Protein AF-A0AAJ7UBY1-F1 (afdb_monomer)

Sequence (104 aa):
MDGGGIRGLVLARILDFLWRKNNRRSLAELFDWVAGTSTGGILAIAIVLGFQPPQIIGTYLQLKDKVFRGAKPHSTIKLKEAMKSVFKNVNLGSTTHPRYQHLN

InterPro domains:
  IPR002641 Patatin-like phospholipase domain [PF01734] (1-76)
  IPR002641 Patatin-like phospholipase domain [PS51635] (1-104)
  IPR016035 Acyl transferase/acyl hydrolase/lysophospholipase [SSF52151] (1-92)
  IPR047148 85/88 kDa calcium-independent phospholipase A2 [PTHR24139] (1-97)

Radius of gyration: 14.34 Å; Cα contacts (8 Å, |Δi|>4): 115; chains: 1; bounding box: 36×20×50 Å

Organism: Petromyzon marinus (NCBI:txid7757)

Solv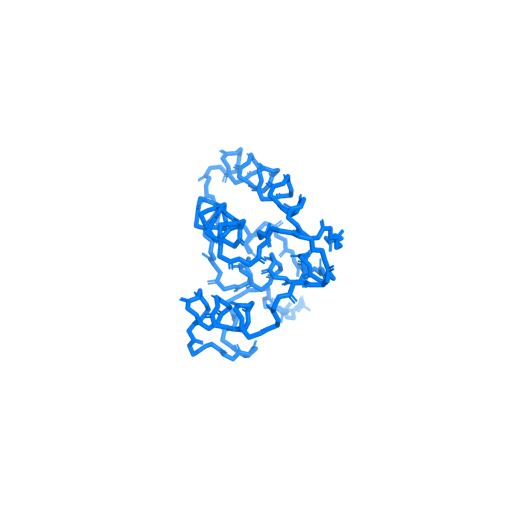ent-accessible surface area (backbone atoms only — not comparable to full-atom values): 6012 Å² total; per-residue (Å²): 76,68,58,56,61,78,55,40,49,57,56,35,50,52,48,35,52,53,28,60,74,52,79,61,48,59,64,31,78,75,37,84,71,80,57,40,40,68,39,14,28,57,51,32,53,39,28,25,64,65,52,50,41,71,58,53,41,51,51,48,55,51,41,44,72,69,29,66,56,80,70,84,82,61,56,63,65,51,43,52,52,50,49,43,71,73,59,58,96,66,58,87,84,65,48,79,34,58,71,88,68,81,84,125

Nearest PDB structures (foldseek):
  6o9x-assembly1_A  TM=6.102E-01  e=5.074E+00  Homo sapiens
  6hmk-assembly1_A  TM=6.205E-01  e=6.796E+00  Homo sapiens

pLDDT: mean 87.32, std 11.47, range [41.91, 97.62]

Structure (mmCIF, N/CA/C/O backbone):
data_AF-A0AAJ7UBY1-F1
#
_entry.id   AF-A0AAJ7UBY1-F1
#
loop_
_atom_site.group_PDB
_atom_site.id
_atom_site.type_symbol
_atom_site.label_atom_id
_atom_site.label_alt_id
_atom_site.label_comp_id
_atom_site.label_asym_id
_atom_site.label_entity_id
_atom_site.label_seq_id
_atom_site.pdbx_PDB_ins_code
_atom_site.Cartn_x
_atom_site.Cartn_y
_atom_site.Cartn_z
_atom_site.occupancy
_atom_site.B_iso_or_equiv
_atom_site.auth_seq_id
_atom_site.auth_comp_id
_atom_site.auth_asym_id
_atom_site.auth_atom_id
_atom_site.pdbx_PDB_model_num
ATOM 1 N N . MET A 1 1 ? -3.886 -10.719 0.331 1.00 93.38 1 MET A N 1
ATOM 2 C CA . MET A 1 1 ? -3.884 -10.002 -0.964 1.00 93.38 1 MET A CA 1
ATOM 3 C C . MET A 1 1 ? -2.744 -10.509 -1.822 1.00 93.38 1 MET A C 1
ATOM 5 O O . MET A 1 1 ? -1.594 -10.465 -1.391 1.00 93.38 1 MET A O 1
ATOM 9 N N . ASP A 1 2 ? -3.051 -10.960 -3.031 1.00 91.81 2 ASP A N 1
ATOM 10 C CA . ASP A 1 2 ? -2.074 -11.662 -3.862 1.00 91.81 2 ASP A CA 1
ATOM 11 C C . ASP A 1 2 ? -1.164 -10.727 -4.664 1.00 91.81 2 ASP A C 1
ATOM 13 O O . ASP A 1 2 ? -1.416 -9.528 -4.835 1.00 91.81 2 ASP A O 1
ATOM 17 N N . GLY A 1 3 ? -0.075 -11.303 -5.171 1.00 89.69 3 GLY A N 1
ATOM 18 C CA . GLY A 1 3 ? 0.815 -10.644 -6.117 1.00 89.69 3 GLY A CA 1
ATOM 19 C C . GLY A 1 3 ? 0.196 -10.534 -7.513 1.00 89.69 3 GLY A C 1
ATOM 20 O O . GLY A 1 3 ? -0.689 -11.293 -7.895 1.00 89.69 3 GLY A O 1
ATOM 21 N N . GLY A 1 4 ? 0.686 -9.592 -8.322 1.00 87.38 4 GLY A N 1
ATOM 22 C CA . GLY A 1 4 ? 0.157 -9.432 -9.683 1.00 87.38 4 GLY A CA 1
ATOM 23 C C . GLY A 1 4 ? 0.815 -8.365 -10.553 1.00 87.38 4 GLY A C 1
ATOM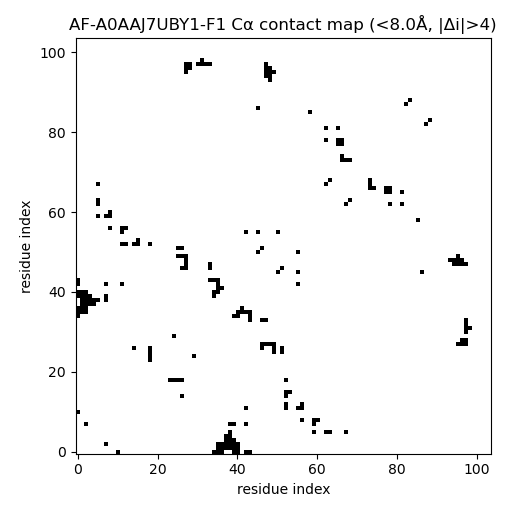 24 O O . GLY A 1 4 ? 0.309 -8.083 -11.642 1.00 87.38 4 GLY A O 1
ATOM 25 N N . GLY A 1 5 ? 1.911 -7.749 -10.098 1.00 87.12 5 GLY 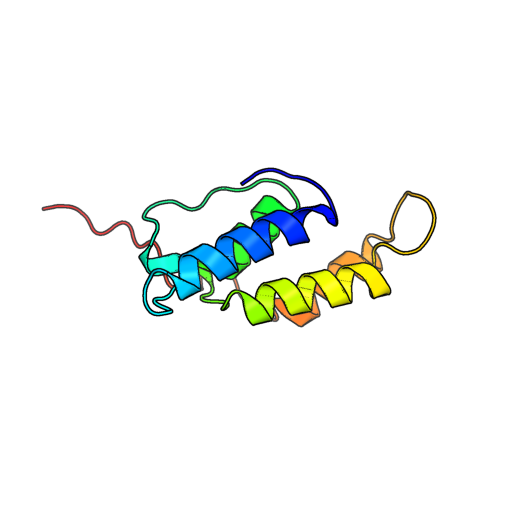A N 1
ATOM 26 C CA . GLY A 1 5 ? 2.519 -6.598 -10.766 1.00 87.12 5 GLY A CA 1
ATOM 27 C C . GLY A 1 5 ? 1.535 -5.431 -10.842 1.00 87.12 5 GLY A C 1
ATOM 28 O O . GLY A 1 5 ? 0.889 -5.092 -9.847 1.00 87.12 5 GLY A O 1
ATOM 29 N N . ILE A 1 6 ? 1.374 -4.860 -12.038 1.00 89.50 6 ILE A N 1
ATOM 30 C CA . ILE A 1 6 ? 0.454 -3.742 -12.291 1.00 89.50 6 ILE A CA 1
ATOM 31 C C . ILE A 1 6 ? -1.025 -4.094 -12.058 1.00 89.50 6 ILE A C 1
ATOM 33 O O . ILE A 1 6 ? -1.828 -3.209 -11.768 1.00 89.50 6 ILE A O 1
ATOM 37 N N . ARG A 1 7 ? -1.393 -5.386 -12.091 1.00 90.06 7 ARG A N 1
ATOM 38 C CA . ARG A 1 7 ? -2.769 -5.840 -11.808 1.00 90.06 7 ARG A CA 1
ATOM 39 C C . ARG A 1 7 ? -3.223 -5.543 -10.376 1.00 90.06 7 ARG A C 1
ATOM 41 O O . ARG A 1 7 ? -4.418 -5.588 -10.110 1.00 90.06 7 ARG A O 1
ATOM 48 N N . GLY A 1 8 ? -2.313 -5.132 -9.487 1.00 91.50 8 GLY A N 1
ATOM 49 C CA . GLY A 1 8 ? -2.664 -4.539 -8.192 1.00 91.50 8 GLY A CA 1
ATOM 50 C C . GLY A 1 8 ? -3.633 -3.367 -8.275 1.00 91.50 8 GLY A C 1
ATOM 51 O O . GLY A 1 8 ? -4.367 -3.129 -7.323 1.00 91.50 8 GLY A O 1
ATOM 52 N N . LEU A 1 9 ? -3.705 -2.683 -9.421 1.00 94.31 9 LEU A N 1
ATOM 53 C CA . LEU A 1 9 ? -4.700 -1.643 -9.662 1.00 94.31 9 LEU A CA 1
ATOM 54 C C . LEU A 1 9 ? -6.142 -2.168 -9.541 1.00 94.31 9 LEU A C 1
ATOM 56 O O . LEU A 1 9 ? -7.012 -1.437 -9.077 1.00 94.31 9 LEU A O 1
ATOM 60 N N . VAL A 1 10 ? -6.396 -3.431 -9.902 1.00 94.88 10 VAL A N 1
ATOM 61 C CA . VAL A 1 10 ? -7.711 -4.068 -9.725 1.00 94.88 10 VAL A CA 1
ATOM 62 C C 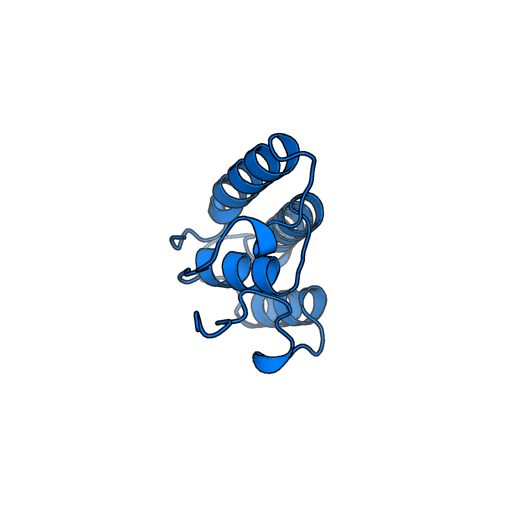. VAL A 1 10 ? -8.032 -4.209 -8.238 1.00 94.88 10 VAL A C 1
ATOM 64 O O . VAL A 1 10 ? -9.095 -3.775 -7.800 1.00 94.88 10 VAL A O 1
ATOM 67 N N . LEU A 1 11 ? -7.086 -4.720 -7.441 1.00 94.56 11 LEU A N 1
ATOM 68 C CA . LEU A 1 11 ? -7.235 -4.803 -5.984 1.00 94.56 11 LEU A CA 1
ATOM 69 C C . LEU A 1 11 ? -7.444 -3.415 -5.361 1.00 94.56 11 LEU A C 1
ATOM 71 O O . LEU A 1 11 ? -8.338 -3.244 -4.538 1.00 94.56 11 LEU A O 1
ATOM 75 N N . ALA A 1 12 ? -6.699 -2.399 -5.804 1.00 95.75 12 ALA A N 1
ATOM 76 C CA . ALA A 1 12 ? -6.869 -1.022 -5.340 1.00 95.75 12 ALA A CA 1
ATOM 77 C C . ALA A 1 12 ? -8.277 -0.465 -5.634 1.00 95.75 12 ALA A C 1
ATOM 79 O O . ALA A 1 12 ? -8.832 0.271 -4.821 1.00 95.75 12 ALA A O 1
ATOM 80 N N . ARG A 1 13 ? -8.888 -0.838 -6.768 1.00 96.94 13 ARG A N 1
ATOM 81 C CA . ARG A 1 13 ? -10.271 -0.460 -7.107 1.00 96.94 13 ARG A CA 1
ATOM 82 C C . ARG A 1 13 ? -11.310 -1.184 -6.259 1.00 96.94 13 ARG A C 1
ATOM 84 O O . ARG A 1 13 ? -12.291 -0.561 -5.865 1.00 96.94 13 ARG A O 1
ATOM 91 N N . ILE A 1 14 ? -11.084 -2.457 -5.941 1.00 96.00 14 ILE A N 1
ATOM 92 C CA . ILE A 1 14 ? -11.938 -3.202 -5.005 1.00 96.00 14 ILE A CA 1
ATOM 93 C C . ILE A 1 14 ? -11.890 -2.543 -3.619 1.00 96.00 14 ILE A C 1
ATOM 95 O O . ILE A 1 14 ? -12.932 -2.300 -3.015 1.00 96.00 14 ILE A O 1
ATOM 99 N N . LEU A 1 15 ? -10.698 -2.170 -3.147 1.00 95.81 15 LEU A N 1
ATOM 100 C CA . LEU A 1 15 ? -10.529 -1.448 -1.884 1.00 95.81 15 LEU A CA 1
ATOM 101 C C . LEU A 1 15 ? -11.212 -0.068 -1.899 1.00 95.81 15 LEU A C 1
ATOM 103 O O . LEU A 1 15 ? -11.844 0.295 -0.913 1.00 95.81 15 LEU A O 1
ATOM 107 N N . ASP A 1 16 ? -11.152 0.681 -3.007 1.00 97.56 16 ASP A N 1
ATOM 108 C CA . ASP A 1 16 ? -11.889 1.951 -3.168 1.00 97.56 16 ASP A CA 1
ATOM 109 C C . ASP A 1 16 ? -13.405 1.751 -3.091 1.00 97.56 16 ASP A C 1
ATOM 111 O O . ASP A 1 16 ? -14.107 2.518 -2.429 1.00 97.56 16 ASP A O 1
ATOM 115 N N . PHE A 1 17 ? -13.921 0.689 -3.710 1.00 97.50 17 PHE A N 1
ATOM 116 C CA . PHE A 1 17 ? -15.333 0.340 -3.602 1.00 97.50 17 PHE A CA 1
ATOM 117 C C . PHE A 1 17 ? -15.735 0.030 -2.152 1.00 97.50 17 PHE A C 1
ATOM 119 O O . PHE A 1 17 ? -16.700 0.613 -1.654 1.00 97.50 17 PHE A O 1
ATOM 126 N N . LEU A 1 18 ? -14.978 -0.826 -1.454 1.00 95.81 18 LEU A N 1
ATOM 127 C CA . LEU A 1 18 ? -15.237 -1.174 -0.051 1.00 95.81 18 LEU A CA 1
ATOM 128 C C . LEU A 1 18 ? -15.166 0.051 0.863 1.00 95.81 18 LEU A C 1
ATOM 130 O O . LEU A 1 18 ? -16.051 0.257 1.692 1.00 95.81 18 LEU A O 1
ATOM 134 N N . TRP A 1 19 ? -14.155 0.896 0.674 1.00 96.25 19 TRP A N 1
ATOM 135 C CA . TRP A 1 19 ? -13.990 2.148 1.404 1.00 96.25 19 TRP A CA 1
ATOM 136 C C . TRP A 1 19 ? -15.208 3.062 1.244 1.00 96.25 19 TRP A C 1
ATOM 138 O O . TRP A 1 19 ? -15.773 3.531 2.230 1.00 96.25 19 TRP A O 1
ATOM 148 N N . ARG A 1 20 ? -15.681 3.264 0.007 1.00 96.94 20 ARG A N 1
ATOM 149 C CA . ARG A 1 20 ? -16.875 4.079 -0.277 1.00 96.94 20 ARG A CA 1
ATOM 150 C C . ARG A 1 20 ? -18.145 3.489 0.325 1.00 96.94 20 ARG A C 1
ATOM 152 O O . ARG A 1 20 ? -18.980 4.251 0.801 1.00 96.94 20 ARG A O 1
ATOM 159 N N . LYS A 1 21 ? -18.294 2.161 0.312 1.00 97.62 21 LYS A N 1
ATOM 160 C CA . LYS A 1 21 ? -19.445 1.468 0.913 1.00 97.62 21 LYS A CA 1
ATOM 161 C C . LYS A 1 21 ? -19.463 1.543 2.440 1.00 97.62 21 LYS A C 1
ATOM 163 O O . LYS A 1 21 ? -20.542 1.530 3.014 1.00 97.62 21 LYS A O 1
ATOM 168 N N . ASN A 1 22 ? -18.305 1.694 3.079 1.00 95.69 22 ASN A N 1
ATOM 169 C CA . ASN A 1 22 ? -18.167 1.803 4.534 1.00 95.69 22 ASN A CA 1
ATOM 170 C C . ASN A 1 22 ? -17.987 3.257 4.999 1.00 95.69 22 ASN A C 1
ATOM 172 O O . ASN A 1 22 ? -17.160 3.546 5.862 1.00 95.69 22 ASN A O 1
ATOM 176 N N . ASN A 1 23 ? -18.728 4.194 4.398 1.00 96.38 23 ASN A N 1
ATOM 177 C CA . ASN A 1 23 ? -18.711 5.618 4.763 1.00 96.38 23 ASN A CA 1
ATOM 178 C C . ASN A 1 23 ? -17.310 6.249 4.782 1.00 96.38 23 ASN A C 1
ATOM 180 O O . ASN A 1 23 ? -17.062 7.197 5.521 1.00 96.38 23 ASN A O 1
ATOM 184 N N . ARG A 1 24 ? -16.390 5.737 3.955 1.00 94.38 24 ARG A N 1
ATOM 185 C CA . ARG A 1 24 ? -14.996 6.190 3.875 1.00 94.38 24 ARG A CA 1
ATOM 186 C C . ARG A 1 24 ? -14.207 6.041 5.184 1.00 94.38 24 ARG A C 1
ATOM 188 O O . ARG A 1 24 ? -13.194 6.721 5.358 1.00 94.38 24 ARG A O 1
ATOM 195 N N . ARG A 1 25 ? -14.615 5.126 6.071 1.00 92.31 25 ARG A N 1
ATOM 196 C CA . ARG A 1 25 ? -13.817 4.718 7.237 1.00 92.31 25 ARG A CA 1
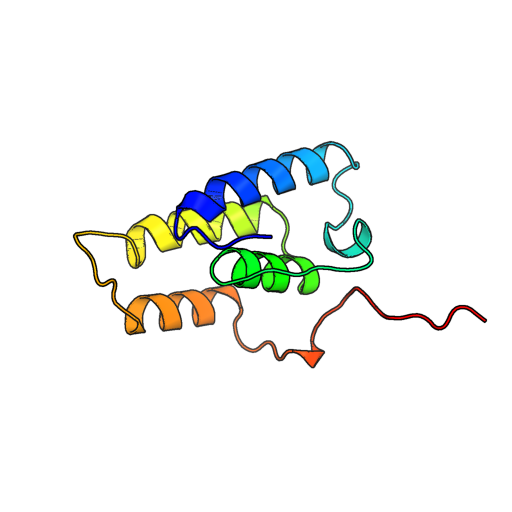ATOM 197 C C . ARG A 1 25 ? -12.452 4.180 6.790 1.00 92.31 25 ARG A C 1
ATOM 199 O O . ARG A 1 25 ? -12.366 3.568 5.728 1.00 92.31 25 ARG A O 1
ATOM 206 N N . SER A 1 26 ? -11.393 4.409 7.570 1.00 91.56 26 SER A N 1
ATOM 207 C CA . SER A 1 26 ? -10.047 3.915 7.250 1.00 91.56 26 SER A CA 1
ATOM 208 C C . SER A 1 26 ? -10.069 2.418 6.936 1.00 91.56 26 SER A C 1
ATOM 210 O O . SER A 1 26 ? -10.634 1.638 7.696 1.00 91.56 26 SER A O 1
ATOM 212 N N . LEU A 1 27 ? -9.423 1.998 5.840 1.00 92.69 27 LEU A N 1
ATOM 213 C CA . LEU A 1 27 ? -9.312 0.572 5.504 1.00 92.69 27 LEU A CA 1
ATOM 214 C C . LEU A 1 27 ? -8.650 -0.226 6.635 1.00 92.69 27 LEU A C 1
ATOM 216 O O . LEU A 1 27 ? -8.996 -1.381 6.841 1.00 92.69 27 LEU A O 1
ATOM 220 N N . ALA A 1 28 ? -7.733 0.394 7.380 1.00 90.62 28 ALA A N 1
ATOM 221 C CA . ALA A 1 28 ? -7.043 -0.244 8.496 1.00 90.62 28 ALA A CA 1
ATOM 222 C C . ALA A 1 28 ? -7.959 -0.523 9.703 1.00 90.62 28 ALA A C 1
ATOM 224 O O . ALA A 1 28 ? -7.610 -1.330 10.552 1.00 90.62 28 ALA A O 1
ATOM 225 N N . GLU A 1 29 ? -9.122 0.131 9.774 1.00 89.75 29 GLU A N 1
ATOM 226 C CA . GLU A 1 29 ? -10.151 -0.094 10.800 1.00 89.75 29 GLU A CA 1
ATOM 227 C C . GLU A 1 29 ? -11.214 -1.107 10.345 1.00 89.75 29 GLU A C 1
ATOM 229 O O . GLU A 1 29 ? -12.109 -1.446 11.113 1.00 89.75 29 GLU A O 1
ATOM 234 N N . LEU A 1 30 ? -11.163 -1.555 9.084 1.00 89.69 30 LEU A N 1
ATOM 235 C CA . LEU A 1 30 ? -12.090 -2.554 8.542 1.00 89.69 30 LEU A CA 1
ATOM 236 C C . LEU A 1 30 ? -11.560 -3.986 8.668 1.00 89.69 30 LEU A C 1
ATOM 238 O O . LEU A 1 30 ? -12.320 -4.926 8.451 1.00 89.69 30 LEU A O 1
ATOM 242 N N . PHE A 1 31 ? -10.269 -4.156 8.964 1.00 87.94 31 PHE A N 1
ATOM 243 C CA . PHE A 1 31 ? -9.608 -5.455 8.988 1.00 87.94 31 PHE A CA 1
ATOM 244 C C . PHE A 1 31 ? -8.714 -5.591 10.219 1.00 87.94 31 PHE A C 1
ATOM 246 O O . PHE A 1 31 ? -7.784 -4.807 10.400 1.00 87.94 31 PHE A O 1
ATOM 253 N N . ASP A 1 32 ? -8.929 -6.650 10.997 1.00 87.69 32 ASP A N 1
ATOM 254 C CA . ASP A 1 32 ? -8.051 -7.013 12.117 1.00 87.69 32 ASP A CA 1
ATOM 255 C C . ASP A 1 32 ? -6.698 -7.559 11.645 1.00 87.69 32 ASP A C 1
ATOM 257 O O . ASP A 1 32 ? -5.701 -7.483 12.357 1.00 87.69 32 ASP A O 1
ATOM 261 N N . TRP A 1 33 ? -6.651 -8.111 10.429 1.00 89.19 33 TRP A N 1
ATOM 262 C CA . TRP A 1 33 ? -5.447 -8.679 9.830 1.00 89.19 33 TRP A CA 1
ATOM 263 C C . TRP A 1 33 ? -5.331 -8.264 8.370 1.00 89.19 33 TRP A C 1
ATOM 265 O O . TRP A 1 33 ? -6.262 -8.424 7.579 1.00 89.19 33 TRP A O 1
ATOM 275 N N . VAL A 1 34 ? -4.149 -7.781 7.991 1.00 91.25 34 VAL A N 1
ATOM 276 C CA . VAL A 1 34 ? -3.834 -7.420 6.608 1.00 91.25 34 VAL A CA 1
ATOM 277 C C . VAL A 1 34 ? -2.581 -8.170 6.181 1.00 91.25 34 VAL A C 1
ATOM 279 O O . VAL A 1 34 ? -1.491 -7.929 6.688 1.00 91.25 34 VAL A O 1
ATOM 282 N N . ALA A 1 35 ? -2.735 -9.074 5.217 1.00 92.75 35 ALA A N 1
ATOM 283 C CA . ALA A 1 35 ? -1.634 -9.846 4.654 1.00 92.75 35 ALA A CA 1
ATOM 284 C C . ALA A 1 35 ? -1.545 -9.640 3.141 1.00 92.75 35 ALA A C 1
ATOM 286 O O . ALA A 1 35 ? -2.565 -9.569 2.441 1.00 92.75 35 ALA A O 1
ATOM 287 N N . GLY A 1 36 ? -0.327 -9.606 2.603 1.00 94.69 36 GLY A N 1
ATOM 288 C CA . GLY A 1 36 ? -0.150 -9.624 1.160 1.00 94.69 36 GLY A CA 1
ATOM 289 C C . GLY A 1 36 ? 1.267 -9.890 0.673 1.00 94.69 36 GLY A C 1
ATOM 290 O O . GLY A 1 36 ? 2.245 -9.660 1.379 1.00 94.69 36 GLY A O 1
ATOM 291 N N . THR A 1 37 ? 1.360 -10.356 -0.572 1.00 95.38 37 THR A N 1
ATOM 292 C CA . THR A 1 37 ? 2.617 -10.775 -1.208 1.00 95.38 37 THR A CA 1
ATOM 293 C C . THR A 1 37 ? 2.894 -9.934 -2.450 1.00 95.38 37 THR A C 1
ATOM 295 O O . THR A 1 37 ? 1.994 -9.674 -3.249 1.00 95.38 37 THR A O 1
ATOM 298 N N . SER A 1 38 ? 4.148 -9.507 -2.651 1.00 92.19 38 SER A N 1
ATOM 299 C CA . SER A 1 38 ? 4.552 -8.659 -3.787 1.00 92.19 38 SER A CA 1
ATOM 300 C C . SER A 1 38 ? 3.695 -7.380 -3.867 1.00 92.19 38 SER A C 1
ATOM 302 O O . SER A 1 38 ? 3.635 -6.621 -2.905 1.00 92.19 38 SER A O 1
ATOM 304 N N . THR A 1 39 ? 2.988 -7.148 -4.975 1.00 92.88 39 THR A N 1
ATOM 305 C CA . THR A 1 39 ? 1.962 -6.107 -5.132 1.00 92.88 39 THR A CA 1
ATOM 306 C C . THR A 1 39 ? 0.976 -6.057 -3.959 1.00 92.88 39 THR A C 1
ATOM 308 O O . THR A 1 39 ? 0.683 -4.975 -3.459 1.00 92.88 39 THR A O 1
ATOM 311 N N . GLY A 1 40 ? 0.497 -7.207 -3.482 1.00 94.50 40 GLY A N 1
ATOM 312 C CA . GLY A 1 40 ? -0.370 -7.274 -2.310 1.00 94.50 40 GLY A CA 1
ATOM 313 C C . GLY A 1 40 ? 0.325 -6.816 -1.027 1.00 94.50 40 GLY A C 1
ATOM 314 O O . GLY A 1 40 ? -0.325 -6.249 -0.161 1.00 94.50 40 GLY A O 1
ATOM 315 N N . GLY A 1 41 ? 1.644 -6.992 -0.918 1.00 94.06 41 GLY A N 1
ATOM 316 C CA . GLY A 1 41 ? 2.440 -6.479 0.201 1.00 94.06 41 GLY A CA 1
ATOM 317 C C . GLY A 1 41 ? 2.546 -4.953 0.187 1.00 94.06 41 GLY A C 1
ATOM 318 O O . GLY A 1 41 ? 2.385 -4.317 1.222 1.00 94.06 41 GLY A O 1
ATOM 319 N N . ILE A 1 42 ? 2.717 -4.348 -0.995 1.00 92.69 42 ILE A N 1
ATOM 320 C CA . ILE A 1 42 ? 2.690 -2.881 -1.161 1.00 92.69 42 ILE A CA 1
ATOM 321 C C . ILE A 1 42 ? 1.332 -2.321 -0.716 1.00 92.69 42 ILE A C 1
ATOM 323 O O . ILE A 1 42 ? 1.281 -1.337 0.020 1.00 92.69 42 ILE A O 1
ATOM 327 N N . LEU A 1 43 ? 0.235 -2.966 -1.127 1.00 94.19 43 LEU A N 1
ATOM 328 C CA . LEU A 1 43 ? -1.116 -2.600 -0.695 1.00 94.19 43 LEU A CA 1
ATOM 329 C C . LEU A 1 43 ? -1.303 -2.776 0.813 1.00 94.19 43 LEU A C 1
ATOM 331 O O . LEU A 1 43 ? -1.871 -1.897 1.452 1.00 94.19 43 LEU A O 1
ATOM 335 N N . ALA A 1 44 ? -0.812 -3.881 1.379 1.00 93.50 44 ALA A N 1
ATOM 336 C CA . ALA A 1 44 ? -0.912 -4.146 2.809 1.00 93.50 44 ALA A CA 1
ATOM 337 C C . ALA A 1 44 ? -0.224 -3.042 3.618 1.00 93.50 44 ALA A C 1
ATOM 339 O O . ALA A 1 44 ? -0.847 -2.473 4.510 1.00 93.50 44 ALA A O 1
ATOM 340 N N . ILE A 1 45 ? 1.004 -2.673 3.236 1.00 92.06 45 ILE A N 1
ATOM 341 C CA . ILE A 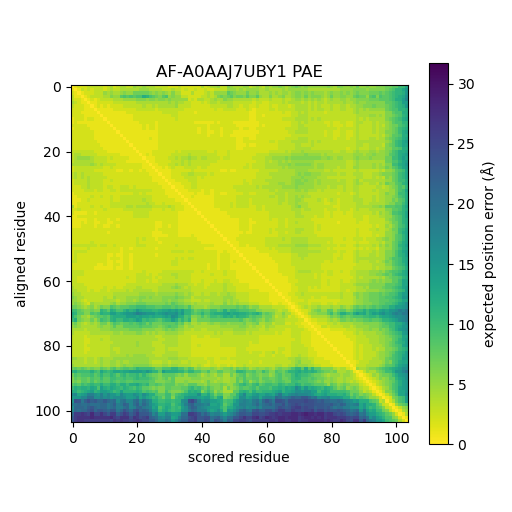1 45 ? 1.761 -1.576 3.854 1.00 92.06 45 ILE A CA 1
ATOM 342 C C . ILE A 1 45 ? 1.004 -0.248 3.728 1.00 92.06 45 ILE A C 1
ATOM 344 O O . ILE A 1 45 ? 0.878 0.485 4.705 1.00 92.06 45 ILE A O 1
ATOM 348 N N . ALA A 1 46 ? 0.459 0.062 2.549 1.00 92.38 46 ALA A N 1
ATOM 349 C CA . ALA A 1 46 ? -0.311 1.288 2.357 1.00 92.38 46 ALA A CA 1
ATOM 350 C C . ALA A 1 46 ? -1.542 1.349 3.282 1.00 92.38 46 ALA A C 1
ATOM 352 O O . ALA A 1 46 ? -1.791 2.387 3.893 1.00 92.38 46 ALA A O 1
ATOM 353 N N . ILE A 1 47 ? -2.268 0.237 3.438 1.00 92.50 47 ILE A N 1
ATOM 354 C CA . ILE A 1 47 ? -3.431 0.152 4.332 1.00 92.50 47 ILE A CA 1
ATOM 355 C C . ILE A 1 47 ? -3.023 0.415 5.785 1.00 92.50 47 ILE A C 1
ATOM 357 O O . ILE A 1 47 ? -3.602 1.296 6.411 1.00 92.50 47 ILE A O 1
ATOM 361 N N . VAL A 1 48 ? -2.014 -0.284 6.318 1.00 90.50 48 VAL A N 1
ATOM 362 C CA . VAL A 1 48 ? -1.608 -0.149 7.738 1.00 90.50 48 VAL A CA 1
ATOM 363 C C . VAL A 1 48 ? -1.003 1.223 8.077 1.00 90.50 48 VAL A C 1
ATOM 365 O O . VAL A 1 48 ? -1.020 1.661 9.232 1.00 90.50 48 VAL A O 1
ATOM 368 N N . LEU A 1 49 ? -0.502 1.935 7.062 1.00 89.50 49 LEU A N 1
ATOM 369 C CA . LEU A 1 49 ? -0.058 3.330 7.156 1.00 89.50 49 LEU A CA 1
ATOM 370 C C . LEU A 1 49 ? -1.201 4.347 6.977 1.00 89.50 49 LEU A C 1
ATOM 372 O O . LEU A 1 49 ? -0.953 5.549 7.008 1.00 89.50 49 LEU A O 1
ATOM 376 N N . GLY A 1 50 ? -2.441 3.891 6.784 1.00 90.19 50 GLY A N 1
ATOM 377 C CA . GLY A 1 50 ? -3.622 4.750 6.689 1.00 90.19 50 GLY A CA 1
ATOM 378 C C . GLY A 1 50 ? -3.810 5.433 5.334 1.00 90.19 50 GLY A C 1
ATOM 379 O O . GLY A 1 50 ? -4.518 6.436 5.251 1.00 90.19 50 GLY A O 1
ATOM 380 N N . PHE A 1 51 ? -3.200 4.922 4.259 1.00 92.50 51 PHE A N 1
ATOM 381 C CA . PHE A 1 51 ? -3.419 5.474 2.923 1.00 92.50 51 PHE A CA 1
ATOM 382 C C . PHE A 1 51 ? -4.870 5.252 2.493 1.00 92.50 51 PHE A C 1
ATOM 384 O O . PHE A 1 51 ? -5.413 4.148 2.570 1.00 92.50 51 PHE A O 1
ATOM 391 N N . GLN A 1 52 ? -5.482 6.300 1.954 1.00 94.38 52 GLN A N 1
ATOM 392 C CA . GLN A 1 52 ? -6.797 6.214 1.342 1.00 94.38 52 GLN A CA 1
ATOM 393 C C . GLN A 1 52 ? -6.706 5.556 -0.046 1.00 94.38 52 GLN A C 1
ATOM 395 O O . GLN A 1 52 ? -5.730 5.772 -0.774 1.00 94.38 52 GLN A O 1
ATOM 400 N N . PRO A 1 53 ? -7.741 4.816 -0.485 1.00 95.50 53 PRO A N 1
ATOM 401 C CA . PRO A 1 53 ? -7.729 4.151 -1.787 1.00 95.50 53 PRO A CA 1
ATOM 402 C C . PRO A 1 53 ? -7.390 5.052 -2.988 1.00 95.50 53 PRO A C 1
ATOM 404 O O . PRO A 1 53 ? -6.637 4.602 -3.852 1.00 95.50 53 PRO A O 1
ATOM 407 N N . PRO A 1 54 ? -7.845 6.322 -3.073 1.00 94.81 54 PRO A N 1
ATOM 408 C CA . PRO A 1 54 ? -7.433 7.213 -4.158 1.00 94.81 54 PRO A CA 1
ATOM 409 C C . PRO A 1 54 ? -5.917 7.450 -4.214 1.00 94.81 54 PRO A C 1
ATOM 411 O O . PRO A 1 54 ? -5.348 7.502 -5.305 1.00 94.81 54 PRO A O 1
ATOM 414 N N . GLN A 1 55 ? -5.249 7.536 -3.058 1.00 93.88 55 GLN A N 1
ATOM 415 C CA . GLN A 1 55 ? -3.792 7.678 -2.978 1.00 93.88 55 GLN A CA 1
ATOM 416 C C . GLN A 1 55 ? -3.105 6.405 -3.483 1.00 93.88 55 GLN A C 1
ATOM 418 O O . GLN A 1 55 ? -2.191 6.483 -4.301 1.00 93.88 55 GLN A O 1
ATOM 423 N N . ILE A 1 56 ? -3.607 5.236 -3.076 1.00 94.19 56 ILE A N 1
ATOM 424 C CA . ILE A 1 56 ? -3.115 3.928 -3.528 1.00 94.19 56 ILE A CA 1
ATOM 425 C C . ILE A 1 56 ? -3.244 3.790 -5.053 1.00 94.19 56 ILE A C 1
ATOM 427 O O . ILE A 1 56 ? -2.290 3.413 -5.735 1.00 94.19 56 ILE A O 1
ATOM 431 N N . ILE A 1 57 ? -4.410 4.129 -5.609 1.00 95.31 57 ILE A N 1
ATOM 432 C CA . ILE A 1 57 ? -4.655 4.116 -7.058 1.00 95.31 57 ILE A CA 1
ATOM 433 C C . ILE A 1 57 ? -3.674 5.053 -7.771 1.00 95.31 57 ILE A C 1
ATOM 435 O O . ILE A 1 57 ? -3.047 4.647 -8.752 1.00 95.31 57 ILE A O 1
ATOM 439 N N . GLY A 1 58 ? -3.498 6.277 -7.262 1.00 92.56 58 GLY A N 1
ATOM 440 C CA . GLY A 1 58 ? -2.542 7.248 -7.795 1.00 92.56 58 GLY A CA 1
ATOM 441 C C . GLY A 1 58 ? -1.112 6.707 -7.827 1.00 92.56 58 GLY A C 1
ATOM 442 O O . GLY A 1 58 ? -0.439 6.805 -8.854 1.00 92.56 58 GLY A O 1
ATOM 443 N N . THR A 1 59 ? -0.671 6.047 -6.754 1.00 89.56 59 THR A N 1
ATOM 444 C CA . THR A 1 59 ? 0.629 5.369 -6.702 1.00 89.56 59 THR A CA 1
ATOM 445 C C . THR A 1 59 ? 0.772 4.314 -7.799 1.00 89.56 59 THR A C 1
ATOM 447 O O . THR A 1 59 ? 1.782 4.303 -8.502 1.00 89.56 59 THR A O 1
ATOM 450 N N . TYR A 1 60 ? -0.227 3.451 -8.009 1.00 91.88 60 TYR A N 1
ATOM 451 C CA . TYR A 1 60 ? -0.158 2.427 -9.061 1.00 91.88 60 TYR A CA 1
ATOM 452 C C . TYR A 1 60 ? -0.131 3.011 -10.473 1.00 91.88 60 TYR A C 1
ATOM 454 O O . TYR A 1 60 ? 0.578 2.482 -11.332 1.00 91.88 60 TYR A O 1
ATOM 462 N N . LEU A 1 61 ? -0.848 4.109 -10.719 1.00 91.25 61 LEU A N 1
ATOM 463 C CA . LEU A 1 61 ? -0.781 4.817 -11.998 1.00 91.25 61 LEU A CA 1
ATOM 464 C C . LEU A 1 61 ? 0.619 5.399 -12.234 1.00 91.25 61 LEU A C 1
ATOM 466 O O . LEU A 1 61 ? 1.188 5.203 -13.304 1.00 91.25 61 LEU A O 1
ATOM 470 N N . GLN A 1 62 ? 1.237 6.003 -11.216 1.00 88.31 62 GLN A N 1
ATOM 471 C CA . GLN A 1 62 ? 2.620 6.481 -11.322 1.00 88.31 62 GLN A CA 1
ATOM 472 C C . GLN A 1 62 ? 3.619 5.336 -11.547 1.00 88.31 62 GLN A C 1
ATOM 474 O O . GLN A 1 62 ? 4.543 5.474 -12.349 1.00 88.31 62 GLN A O 1
ATOM 479 N N . LEU A 1 63 ? 3.438 4.193 -10.879 1.00 88.69 63 LEU A N 1
ATOM 480 C CA . LEU A 1 63 ? 4.269 3.003 -11.083 1.00 88.69 63 LEU A CA 1
ATOM 481 C C . LEU A 1 63 ? 4.116 2.432 -12.496 1.00 88.69 63 LEU A C 1
ATOM 483 O O . LEU A 1 63 ? 5.114 2.012 -13.083 1.00 88.69 63 LEU A O 1
ATOM 487 N N . LYS A 1 64 ? 2.902 2.447 -13.066 1.00 89.19 64 LYS A N 1
ATOM 488 C CA . LYS A 1 64 ? 2.658 2.066 -14.467 1.00 89.19 64 LYS A CA 1
ATOM 489 C C . LYS A 1 64 ? 3.589 2.834 -15.400 1.00 89.19 64 LYS A C 1
ATOM 491 O O . LYS A 1 64 ? 4.253 2.243 -16.244 1.00 89.19 64 LYS A O 1
ATOM 496 N N . ASP A 1 65 ? 3.651 4.147 -15.207 1.00 88.56 65 ASP A N 1
ATOM 497 C CA . ASP A 1 65 ? 4.380 5.051 -16.087 1.00 88.56 65 ASP A CA 1
ATOM 498 C C . ASP A 1 65 ? 5.885 5.101 -15.812 1.00 88.56 65 ASP A C 1
ATOM 500 O O . ASP A 1 65 ? 6.672 5.292 -16.735 1.00 88.56 65 ASP A O 1
ATOM 504 N N . LYS A 1 66 ? 6.316 4.912 -14.563 1.00 86.81 66 LYS A N 1
ATOM 505 C CA . LYS A 1 66 ? 7.736 5.019 -14.194 1.00 86.81 66 LYS A CA 1
ATOM 506 C C . LYS A 1 66 ? 8.468 3.679 -14.192 1.00 86.81 66 LYS A C 1
ATOM 508 O O . LYS A 1 66 ? 9.649 3.635 -14.527 1.00 86.81 66 LYS A O 1
ATOM 513 N N . VAL A 1 67 ? 7.791 2.595 -13.816 1.00 88.44 67 VAL A N 1
ATOM 514 C CA . VAL A 1 67 ? 8.414 1.287 -13.544 1.00 88.44 67 VAL A CA 1
ATOM 515 C C . VAL A 1 67 ? 8.003 0.243 -14.576 1.00 88.44 67 VAL A C 1
ATOM 517 O O . VAL A 1 67 ? 8.861 -0.455 -15.110 1.00 88.44 67 VAL A O 1
ATOM 520 N N . PHE A 1 68 ? 6.713 0.152 -14.897 1.00 86.00 68 PHE A N 1
ATOM 521 C CA . PHE A 1 68 ? 6.168 -0.909 -15.752 1.00 86.00 68 PHE A CA 1
ATOM 522 C C . PHE A 1 68 ? 6.072 -0.514 -17.235 1.00 86.00 68 PHE A C 1
ATOM 524 O O . PHE A 1 68 ? 5.118 -0.883 -17.918 1.00 86.00 68 PHE A O 1
ATOM 531 N N . ARG A 1 69 ? 7.066 0.225 -17.745 1.00 85.44 69 ARG A N 1
ATOM 532 C CA . ARG A 1 69 ? 7.203 0.529 -19.179 1.00 85.44 69 ARG A CA 1
ATOM 533 C C . ARG A 1 69 ? 8.181 -0.433 -19.852 1.00 85.44 69 ARG A C 1
ATOM 535 O O . ARG A 1 69 ? 9.254 -0.692 -19.310 1.00 85.44 69 ARG A O 1
ATOM 542 N N . GLY A 1 70 ? 7.827 -0.893 -21.052 1.00 82.69 70 GLY A N 1
ATOM 543 C CA . GLY A 1 70 ? 8.665 -1.763 -21.881 1.00 82.69 70 GLY A CA 1
ATOM 544 C C . GLY A 1 70 ? 8.616 -3.244 -21.495 1.00 82.69 70 GLY A C 1
ATOM 545 O O . GLY A 1 70 ? 7.810 -3.670 -20.664 1.00 82.69 70 GLY A O 1
ATOM 546 N N . ALA A 1 71 ? 9.477 -4.033 -22.139 1.00 81.75 71 ALA A N 1
ATOM 547 C CA . ALA A 1 71 ? 9.607 -5.460 -21.877 1.00 81.75 71 ALA A CA 1
ATOM 548 C C . ALA A 1 71 ? 10.249 -5.727 -20.506 1.00 81.75 71 ALA A C 1
ATOM 550 O O . ALA A 1 71 ? 10.960 -4.894 -19.944 1.00 81.75 71 ALA A O 1
ATOM 551 N N . LYS A 1 72 ? 9.982 -6.911 -19.956 1.00 85.12 72 LYS A N 1
ATOM 552 C CA . LYS A 1 72 ? 10.625 -7.385 -18.726 1.00 85.12 72 LYS A CA 1
ATOM 553 C C . LYS A 1 72 ? 12.096 -7.745 -19.004 1.00 85.12 72 LYS A C 1
ATOM 555 O O . LYS A 1 72 ? 12.390 -8.167 -20.120 1.00 85.12 72 LYS A O 1
ATOM 560 N N . PRO A 1 73 ? 12.987 -7.673 -17.998 1.00 87.38 73 PRO A N 1
ATOM 561 C CA . PRO A 1 73 ? 12.733 -7.308 -16.601 1.00 87.38 73 PRO A CA 1
ATOM 562 C C . PRO A 1 73 ? 12.651 -5.791 -16.372 1.00 87.38 73 PRO A C 1
ATOM 564 O O . PRO A 1 73 ? 13.334 -5.001 -17.014 1.00 87.38 73 PRO A O 1
ATOM 567 N N . HIS A 1 74 ? 11.817 -5.375 -15.417 1.00 87.06 74 HIS A N 1
ATOM 568 C CA . HIS A 1 74 ? 11.685 -3.963 -15.050 1.00 87.06 74 HIS A CA 1
ATOM 569 C C . HIS A 1 74 ? 12.811 -3.518 -14.107 1.00 87.06 74 HIS A C 1
ATOM 571 O O . HIS A 1 74 ? 13.310 -4.302 -13.300 1.00 87.06 74 HIS A O 1
ATOM 577 N N . SER A 1 75 ? 13.177 -2.234 -14.168 1.00 88.62 75 SER A N 1
ATOM 578 C CA . SER A 1 75 ? 14.242 -1.668 -13.332 1.00 88.62 75 SER A CA 1
ATOM 579 C C . SER A 1 75 ? 13.879 -1.692 -11.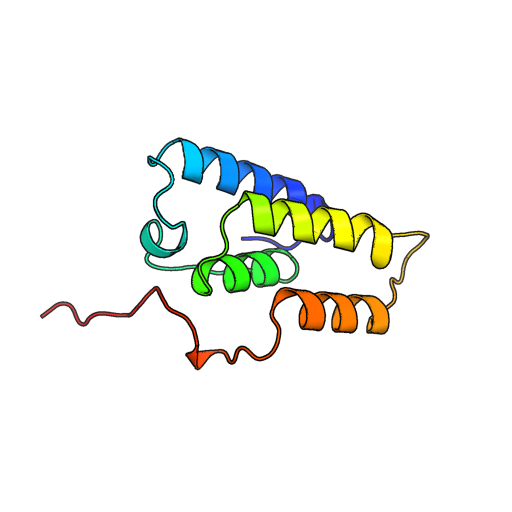843 1.00 88.62 75 SER A C 1
ATOM 581 O O . SER A 1 75 ? 12.927 -1.041 -11.403 1.00 88.62 75 SER A O 1
ATOM 583 N N . THR A 1 76 ? 14.694 -2.389 -11.052 1.00 90.19 76 THR A N 1
ATOM 584 C CA . THR A 1 76 ? 14.588 -2.424 -9.585 1.00 90.19 76 THR A CA 1
ATOM 585 C C . THR A 1 76 ? 14.938 -1.080 -8.950 1.00 90.19 76 THR A C 1
ATOM 587 O O . THR A 1 76 ? 14.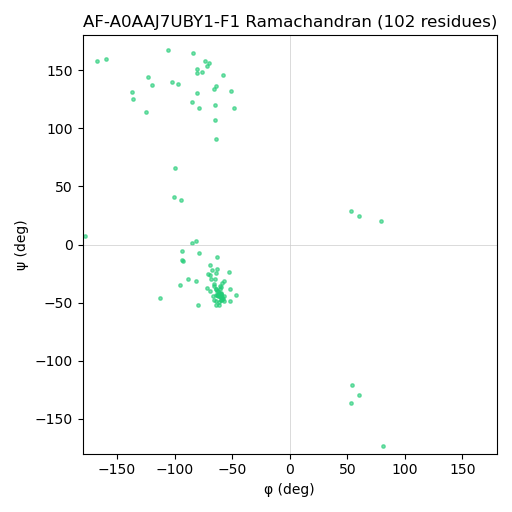369 -0.731 -7.918 1.00 90.19 76 THR A O 1
ATOM 590 N N . ILE A 1 77 ? 15.812 -0.293 -9.588 1.00 92.75 77 ILE A N 1
ATOM 591 C CA . ILE A 1 77 ? 16.180 1.061 -9.153 1.00 92.75 77 ILE A CA 1
ATOM 592 C C . ILE A 1 77 ? 14.955 1.977 -9.217 1.00 92.75 77 ILE A C 1
ATOM 594 O O . ILE A 1 77 ? 14.575 2.552 -8.200 1.00 92.75 77 ILE A O 1
ATOM 598 N N . LYS A 1 78 ? 14.261 2.015 -10.364 1.00 91.38 78 LYS A N 1
ATOM 599 C CA . LYS A 1 78 ? 13.043 2.828 -10.527 1.00 91.38 78 LYS A CA 1
ATOM 600 C C . LYS A 1 78 ? 11.940 2.410 -9.556 1.00 91.38 78 LYS A C 1
ATOM 602 O O . LYS A 1 78 ? 11.231 3.260 -9.022 1.00 91.38 78 LYS A O 1
ATOM 607 N N . LEU A 1 79 ? 11.801 1.105 -9.303 1.00 90.44 79 LEU A N 1
ATOM 608 C CA . LEU A 1 79 ? 10.860 0.606 -8.301 1.00 90.44 79 LEU A CA 1
ATOM 609 C C . LEU A 1 79 ? 11.238 1.082 -6.893 1.00 90.44 79 LEU A C 1
ATOM 611 O O . LEU A 1 79 ? 10.384 1.606 -6.185 1.00 90.44 79 LEU A O 1
ATOM 615 N N . LYS A 1 80 ? 12.509 0.945 -6.497 1.00 91.38 80 LYS A N 1
ATOM 616 C CA . LYS A 1 80 ? 13.014 1.388 -5.189 1.00 91.38 80 LYS A CA 1
ATOM 617 C C . LYS A 1 80 ? 12.800 2.887 -4.977 1.00 91.38 80 LYS A C 1
ATOM 619 O O . LYS A 1 80 ? 12.339 3.287 -3.911 1.00 91.38 80 LYS A O 1
ATOM 624 N N . GLU A 1 81 ? 13.103 3.707 -5.977 1.00 91.94 81 GLU A N 1
ATOM 625 C CA . GLU A 1 81 ? 12.880 5.158 -5.942 1.00 91.94 81 GLU A CA 1
ATOM 626 C C . GLU A 1 81 ? 11.397 5.504 -5.809 1.00 91.94 81 GLU A C 1
ATOM 628 O O . GLU A 1 81 ? 11.027 6.333 -4.977 1.00 91.94 81 GLU A O 1
ATOM 633 N N . ALA A 1 82 ? 10.531 4.821 -6.562 1.00 89.62 82 ALA A N 1
ATOM 634 C CA . ALA A 1 82 ? 9.092 5.008 -6.446 1.00 89.62 82 ALA A CA 1
ATOM 635 C C . ALA A 1 82 ? 8.574 4.622 -5.050 1.00 89.62 82 ALA A C 1
ATOM 637 O O . ALA A 1 82 ? 7.811 5.383 -4.460 1.00 89.62 82 ALA A O 1
ATOM 638 N N . MET A 1 83 ? 9.025 3.498 -4.479 1.00 90.06 83 MET A N 1
ATOM 639 C CA . MET A 1 83 ? 8.650 3.100 -3.114 1.00 90.06 83 MET A CA 1
ATOM 640 C C . MET A 1 83 ? 9.105 4.132 -2.076 1.00 90.06 83 MET A C 1
ATOM 642 O O . MET A 1 83 ? 8.311 4.523 -1.222 1.00 90.06 83 MET A O 1
ATOM 646 N N . LYS A 1 84 ? 10.345 4.631 -2.178 1.00 90.06 84 LYS A N 1
ATOM 647 C CA . LYS A 1 84 ? 10.852 5.701 -1.302 1.00 90.06 84 LYS A CA 1
ATOM 648 C C . LYS A 1 84 ? 10.025 6.980 -1.416 1.00 90.06 84 LYS A C 1
ATOM 650 O O . LYS A 1 84 ? 9.726 7.603 -0.405 1.00 90.06 84 LYS A O 1
ATOM 655 N N . SER A 1 85 ? 9.628 7.362 -2.627 1.00 88.00 85 SER A N 1
ATOM 656 C CA . SER A 1 85 ? 8.798 8.550 -2.845 1.00 8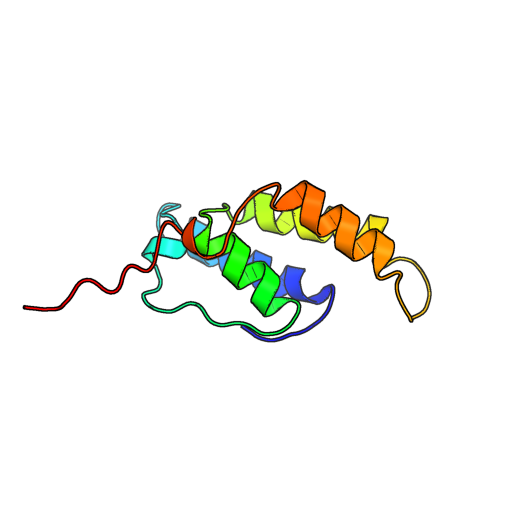8.00 85 SER A CA 1
ATOM 657 C C . SER A 1 85 ? 7.398 8.416 -2.240 1.00 88.00 85 SER A C 1
ATOM 659 O O . SER A 1 85 ? 6.836 9.418 -1.805 1.00 88.00 85 SER A O 1
ATOM 661 N N . VAL A 1 86 ? 6.825 7.210 -2.243 1.00 86.69 86 VAL A N 1
ATOM 662 C CA . VAL A 1 86 ? 5.465 6.953 -1.745 1.00 86.69 86 VAL A CA 1
ATOM 663 C C . VAL A 1 86 ? 5.452 6.856 -0.225 1.00 86.69 86 VAL A C 1
ATOM 665 O O . VAL A 1 86 ? 4.673 7.545 0.427 1.00 86.69 86 VAL A O 1
ATOM 668 N N . PHE A 1 87 ? 6.320 6.016 0.336 1.00 85.94 87 PHE A N 1
ATOM 669 C CA . PHE A 1 87 ? 6.295 5.677 1.758 1.00 85.94 87 PHE A CA 1
ATOM 670 C C . PHE A 1 87 ? 7.226 6.549 2.611 1.00 85.94 87 PHE A C 1
ATOM 672 O O . PHE A 1 87 ? 7.075 6.578 3.826 1.00 85.94 87 PHE A O 1
ATOM 679 N N . LYS A 1 88 ? 8.139 7.317 2.001 1.00 85.50 88 LYS A N 1
ATOM 680 C CA . LYS A 1 88 ? 9.089 8.204 2.696 1.00 85.50 88 LYS A CA 1
ATOM 681 C C . LYS A 1 88 ? 9.889 7.438 3.769 1.00 85.50 88 LYS A C 1
ATOM 683 O O . LYS A 1 88 ? 10.369 6.338 3.505 1.00 85.50 88 LYS A O 1
ATOM 688 N N . ASN A 1 89 ? 10.052 8.027 4.956 1.00 78.81 89 ASN A N 1
ATOM 689 C CA . ASN A 1 89 ? 10.784 7.464 6.092 1.00 78.81 89 ASN A CA 1
ATOM 690 C C . ASN A 1 89 ? 9.815 6.845 7.108 1.00 78.81 89 ASN A C 1
ATOM 692 O O . ASN A 1 89 ? 9.673 7.344 8.221 1.00 78.81 89 ASN A O 1
ATOM 696 N N . VAL A 1 90 ? 9.132 5.775 6.712 1.00 81.25 90 VAL A N 1
ATOM 697 C CA . VAL A 1 90 ? 8.319 4.955 7.621 1.00 81.25 90 VAL A CA 1
ATOM 698 C C . VAL A 1 90 ? 9.070 3.677 7.963 1.00 81.25 90 VAL A C 1
ATOM 700 O O . VAL A 1 90 ? 9.717 3.075 7.103 1.00 81.25 90 VAL A O 1
ATOM 703 N N . ASN A 1 91 ? 8.989 3.256 9.221 1.00 82.94 91 ASN A N 1
ATOM 704 C CA . ASN A 1 91 ? 9.451 1.938 9.644 1.00 82.94 91 ASN A CA 1
ATOM 705 C C . ASN A 1 91 ? 8.243 1.025 9.896 1.00 82.94 91 ASN A C 1
ATOM 707 O O . ASN A 1 91 ? 7.106 1.489 9.981 1.00 82.94 91 ASN A O 1
ATOM 711 N N . LEU A 1 92 ? 8.483 -0.280 10.031 1.00 77.94 92 LEU A N 1
ATOM 712 C CA . LEU A 1 92 ? 7.398 -1.236 10.260 1.00 77.94 92 LEU A CA 1
ATOM 713 C C . LEU A 1 92 ? 6.671 -0.996 11.599 1.00 77.94 92 LEU A C 1
ATOM 715 O O . LEU A 1 92 ? 5.504 -1.328 11.716 1.00 77.94 92 LEU A O 1
ATOM 719 N N . GLY A 1 93 ? 7.323 -0.366 12.581 1.00 76.19 93 GLY A N 1
ATOM 720 C CA . GLY A 1 93 ? 6.701 0.047 13.846 1.00 76.19 93 GLY A CA 1
ATOM 721 C C . GLY A 1 93 ? 5.858 1.326 13.757 1.00 76.19 93 GLY A C 1
ATOM 722 O O . GLY A 1 93 ? 5.176 1.672 14.713 1.00 76.19 93 GLY A O 1
ATOM 723 N N . SER A 1 94 ? 5.878 2.030 12.621 1.00 72.62 94 SER A N 1
ATOM 724 C CA . SER A 1 94 ? 5.104 3.259 12.381 1.00 72.62 94 SER A CA 1
ATOM 725 C C . SER A 1 94 ? 3.652 2.961 11.980 1.00 72.62 94 SER A C 1
ATOM 727 O O . SER A 1 94 ? 2.905 3.874 11.632 1.00 72.62 94 SER A O 1
ATOM 729 N N . THR A 1 95 ? 3.253 1.686 11.966 1.00 73.25 95 THR A N 1
ATOM 730 C CA . THR A 1 95 ? 1.895 1.244 11.636 1.00 73.25 95 THR A CA 1
ATOM 731 C C . THR A 1 95 ? 0.897 1.759 12.660 1.00 73.25 95 THR A C 1
ATOM 733 O O . THR A 1 95 ? 1.127 1.666 13.864 1.00 73.25 95 THR A O 1
ATOM 736 N N . THR A 1 96 ? -0.245 2.251 12.190 1.00 67.75 96 THR A N 1
ATOM 737 C CA . THR A 1 96 ? -1.277 2.803 13.082 1.00 67.75 96 THR A CA 1
ATOM 738 C C . THR A 1 96 ? -2.255 1.730 13.575 1.00 67.75 96 THR A C 1
ATOM 740 O O . THR A 1 96 ? -2.766 1.833 14.692 1.00 67.75 96 THR A O 1
ATOM 743 N N . HIS A 1 97 ? -2.472 0.692 12.758 1.00 68.88 97 HIS A N 1
ATOM 744 C CA . HIS A 1 97 ? -3.408 -0.424 12.932 1.00 68.88 97 HIS A CA 1
ATOM 745 C C . HIS A 1 97 ? -2.956 -1.610 12.044 1.00 68.88 97 HIS A C 1
ATOM 747 O O . HIS A 1 97 ? -2.236 -1.367 11.071 1.00 68.88 97 HIS A O 1
ATOM 753 N N . PRO A 1 98 ? -3.377 -2.862 12.307 1.00 56.47 98 PRO A N 1
ATOM 754 C CA . PRO A 1 98 ? -4.171 -3.316 13.445 1.00 56.47 98 PRO A CA 1
ATOM 755 C C . PRO A 1 98 ? -3.291 -3.513 14.682 1.00 56.47 98 PRO A C 1
ATOM 757 O O . PRO A 1 98 ? -2.235 -4.143 14.633 1.00 56.47 98 PRO A O 1
ATOM 760 N N . ARG A 1 99 ? -3.719 -2.937 15.809 1.00 56.91 99 ARG A N 1
ATOM 761 C CA . ARG A 1 99 ? -3.114 -3.212 17.113 1.00 56.91 99 ARG A CA 1
ATOM 762 C C . ARG A 1 99 ? -3.780 -4.464 17.659 1.00 56.91 99 ARG A C 1
ATOM 764 O O . ARG A 1 99 ? -4.994 -4.466 17.824 1.00 56.91 99 ARG A O 1
ATOM 771 N N . TYR A 1 100 ? -2.994 -5.491 17.965 1.00 52.53 100 TYR A N 1
ATOM 772 C CA . TYR A 1 100 ? -3.455 -6.596 18.800 1.00 52.53 100 TYR A CA 1
ATOM 773 C C . TYR A 1 100 ? -3.759 -6.012 20.187 1.00 52.53 100 TYR A C 1
ATOM 775 O O . TYR A 1 100 ? -2.861 -5.829 21.008 1.00 52.53 100 TYR A O 1
ATOM 783 N N . GLN A 1 101 ? -5.000 -5.588 20.415 1.00 52.06 101 GLN A N 1
ATOM 784 C CA . GLN A 1 101 ? -5.469 -5.266 21.754 1.00 52.06 101 GLN A CA 1
ATOM 785 C C . GLN A 1 101 ? -5.784 -6.607 22.404 1.00 52.06 101 GLN A C 1
ATOM 787 O O . GLN A 1 101 ? -6.609 -7.358 21.888 1.00 52.06 101 GLN A O 1
ATOM 792 N N . HIS A 1 102 ? -5.071 -6.942 23.480 1.00 45.50 102 HIS A N 1
ATOM 793 C CA . HIS A 1 102 ? -5.420 -8.087 24.310 1.00 45.50 102 HIS A CA 1
ATOM 794 C C . HIS A 1 102 ? -6.918 -8.013 24.633 1.00 45.50 102 HIS A C 1
ATOM 796 O O . HIS A 1 102 ? -7.373 -7.048 25.245 1.00 45.50 102 HIS A O 1
ATOM 802 N N . LEU A 1 103 ? -7.677 -9.011 24.177 1.00 48.69 103 LEU A N 1
ATOM 803 C CA . LEU A 1 103 ? -8.982 -9.314 24.745 1.00 48.69 103 LEU A CA 1
ATOM 804 C C . LEU A 1 103 ? -8.703 -9.756 26.185 1.00 48.69 103 LEU A C 1
ATOM 806 O O . LEU A 1 103 ? -8.095 -10.808 26.388 1.00 48.69 103 LEU A O 1
ATOM 810 N N . ASN A 1 104 ? -9.041 -8.893 27.142 1.00 41.91 104 ASN A N 1
ATOM 811 C CA . ASN A 1 104 ? -9.187 -9.279 28.545 1.00 41.91 104 ASN A CA 1
ATOM 812 C C . ASN A 1 104 ? -10.463 -10.102 28.711 1.00 41.91 104 ASN A C 1
ATOM 814 O O . ASN A 1 104 ? -11.468 -9.738 28.055 1.00 41.91 104 ASN A O 1
#

Foldseek 3Di:
DEDDQLCLLVVLVVQLVVCVVVVNPQLQVVDQDQDYDHSSVLVSVCSQLRHGSVLVNVLSVVCCVQWVPDDDDTDPVSVVVSSCVSVPPDDPVSGPDDDPDDPD

Secondary structure (DSSP, 8-state):
----GGGHHHHHHHHHHHHHHTTT--GGGS-S-----THHHHHHHHHHTT--HHHHHHHHHHHHHHTS-SSSSPPHHHHHHHHHHHH-S--GGG--S-------

Mean predicted aligned error: 5.16 Å